Protein AF-A0A6A4XBZ0-F1 (afdb_monomer_lite)

Radius of gyration: 15.47 Å; chains: 1; bounding box: 41×32×40 Å

Foldseek 3Di:
DDPPCLVVQQQWFPAEDEAAPQQWKFWFQFDGPNDHFQLDPVARQAQHQHHTYIYFHNQPDPVAHHDDDPDDDPRTPDIGRAHWGKDWDDPDPFKIKIWTWGDRDDPDIDGPDIHIHGHPDGTGQVPFDQDPRHTD

Sequence (136 aa):
MSPGLEDLLMQYGVDLAVWGHEHSYERMWPLYNYRIYNGTDSDPYRNPGAPVHIVTGSAGCKENLNPFFPIKMPWTAFRSLEYGYSRFTFHNTTHMSIEQVETTQEGATAVIDEVTVVRESHGPYELLKKTERGYL

Organism: Amphibalanus amphitrite (NCBI:txid1232801)

Structure (mmCIF, N/CA/C/O backbone):
data_AF-A0A6A4XBZ0-F1
#
_entry.id   AF-A0A6A4XBZ0-F1
#
loop_
_atom_site.group_PDB
_atom_site.id
_atom_site.type_symbol
_atom_site.label_atom_id
_atom_site.label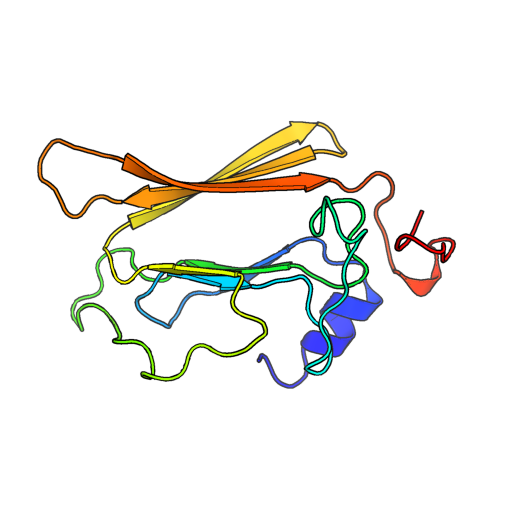_alt_id
_atom_site.label_comp_id
_atom_site.label_asym_id
_atom_site.label_entity_id
_atom_site.label_seq_id
_atom_site.pdbx_PDB_ins_code
_atom_site.Cartn_x
_atom_site.Cartn_y
_atom_site.Cartn_z
_atom_site.occupancy
_atom_site.B_iso_or_equiv
_atom_site.auth_seq_id
_atom_site.auth_comp_id
_atom_site.auth_asym_id
_atom_site.auth_atom_id
_atom_site.pdbx_PDB_model_num
ATOM 1 N N . MET A 1 1 ? 1.843 -14.925 -0.339 1.00 55.16 1 MET A N 1
ATOM 2 C CA . MET A 1 1 ? 1.390 -14.686 1.051 1.00 55.16 1 MET A CA 1
ATOM 3 C C . MET A 1 1 ? 2.454 -15.187 1.999 1.00 55.16 1 MET A C 1
ATOM 5 O O . MET A 1 1 ? 3.046 -16.210 1.689 1.00 55.16 1 MET A O 1
ATOM 9 N N . SER A 1 2 ? 2.722 -14.452 3.080 1.00 62.81 2 SER A N 1
ATOM 10 C CA . SER A 1 2 ? 3.761 -14.779 4.063 1.00 62.81 2 SER A CA 1
ATOM 11 C C . SER A 1 2 ? 3.239 -15.832 5.051 1.00 62.81 2 SER A C 1
ATOM 13 O O . SER A 1 2 ? 2.474 -15.472 5.955 1.00 62.81 2 SER A O 1
ATOM 15 N N . PRO A 1 3 ? 3.577 -17.126 4.883 1.00 64.19 3 PRO A N 1
ATOM 16 C CA . PRO A 1 3 ? 3.047 -18.176 5.741 1.00 64.19 3 PRO A CA 1
ATOM 17 C C . PRO A 1 3 ? 3.543 -17.939 7.170 1.00 64.19 3 PRO A C 1
ATOM 19 O O . PRO A 1 3 ? 4.744 -17.814 7.400 1.00 64.19 3 PRO A O 1
ATOM 22 N N . GLY A 1 4 ? 2.615 -17.845 8.121 1.00 81.94 4 GLY A N 1
ATOM 23 C CA . GLY A 1 4 ? 2.912 -17.652 9.543 1.00 81.94 4 GLY A CA 1
ATOM 24 C C . GLY A 1 4 ? 2.948 -16.201 10.038 1.00 81.94 4 GLY A C 1
ATOM 25 O O . GLY A 1 4 ? 2.878 -16.002 11.245 1.00 81.94 4 GLY A O 1
ATOM 26 N N . LEU A 1 5 ? 3.002 -15.188 9.159 1.00 91.25 5 LEU A N 1
ATOM 27 C CA . LEU A 1 5 ? 2.896 -13.779 9.585 1.00 91.25 5 LEU A CA 1
ATOM 28 C C . LEU A 1 5 ? 1.492 -13.203 9.426 1.00 91.25 5 LEU A C 1
ATOM 30 O O . LEU A 1 5 ? 1.135 -12.293 10.165 1.00 91.25 5 LEU A O 1
ATOM 34 N N . GLU A 1 6 ? 0.701 -13.710 8.482 1.00 92.19 6 GLU A N 1
ATOM 35 C CA . GLU A 1 6 ? -0.613 -13.148 8.147 1.00 92.19 6 GLU A CA 1
ATOM 36 C C . GLU A 1 6 ? -1.545 -13.037 9.369 1.00 92.19 6 GLU A C 1
ATOM 38 O O . GLU A 1 6 ? -2.141 -11.981 9.584 1.00 92.19 6 GLU A O 1
ATOM 43 N N . ASP A 1 7 ? -1.580 -14.062 10.228 1.00 91.81 7 ASP A N 1
ATOM 44 C CA . ASP A 1 7 ? -2.357 -14.044 11.474 1.00 91.81 7 ASP A CA 1
ATOM 45 C C . ASP A 1 7 ? -1.883 -12.964 12.452 1.00 91.81 7 ASP A C 1
ATOM 47 O O . ASP A 1 7 ? -2.706 -12.320 13.090 1.00 91.81 7 ASP A O 1
ATOM 51 N N . LEU A 1 8 ? -0.575 -12.706 12.542 1.00 93.25 8 LEU A N 1
ATOM 52 C CA . LEU A 1 8 ? -0.034 -11.654 13.407 1.00 93.25 8 LEU A CA 1
ATOM 53 C C . LEU A 1 8 ? -0.352 -10.259 12.858 1.00 93.25 8 LEU A C 1
ATOM 55 O O . LEU A 1 8 ? -0.744 -9.375 13.619 1.00 93.25 8 LEU A O 1
ATOM 59 N N . LEU A 1 9 ? -0.221 -10.060 11.541 1.00 93.44 9 LEU A N 1
ATOM 60 C CA . LEU A 1 9 ? -0.574 -8.792 10.893 1.00 93.44 9 LEU A CA 1
ATOM 61 C C . LEU A 1 9 ? -2.057 -8.464 11.125 1.00 93.44 9 LEU A C 1
ATOM 63 O O . LEU A 1 9 ? -2.405 -7.329 11.461 1.00 93.44 9 LEU A O 1
ATOM 67 N N . MET A 1 10 ? -2.911 -9.483 11.002 1.00 90.50 10 MET A N 1
ATOM 68 C CA . MET A 1 10 ? -4.338 -9.385 11.279 1.00 90.50 10 MET A CA 1
ATOM 69 C C . MET A 1 10 ? -4.638 -9.231 12.772 1.00 90.50 10 MET A C 1
ATOM 71 O O . MET A 1 10 ? -5.517 -8.465 13.126 1.00 90.50 10 MET A O 1
ATOM 75 N N . GLN A 1 11 ? -3.941 -9.908 13.681 1.00 90.12 11 GLN A N 1
ATOM 76 C CA . GLN A 1 11 ? -4.216 -9.796 15.117 1.00 90.12 11 GLN A CA 1
ATOM 77 C C . GLN A 1 11 ? -3.899 -8.390 15.637 1.00 90.12 11 GLN A C 1
ATOM 79 O O . GLN A 1 11 ? -4.703 -7.785 16.349 1.00 90.12 11 GLN A O 1
ATOM 84 N N . TYR A 1 12 ? -2.744 -7.846 15.253 1.00 91.88 12 TYR A N 1
ATOM 85 C CA . TYR A 1 12 ? -2.211 -6.607 15.821 1.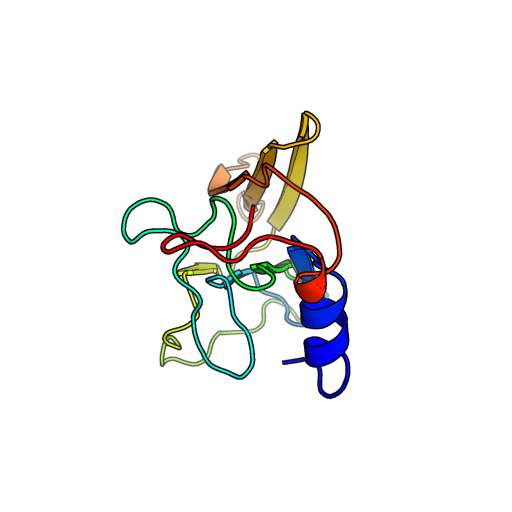00 91.88 12 TYR A CA 1
ATOM 86 C C . TYR A 1 12 ? -2.647 -5.329 15.105 1.00 91.88 12 TYR A C 1
ATOM 88 O O . TYR A 1 12 ? -2.202 -4.249 15.487 1.00 91.88 12 TYR A O 1
ATOM 96 N N . GLY A 1 13 ? -3.549 -5.413 14.125 1.00 91.19 13 GLY A N 1
ATOM 97 C CA . GLY A 1 13 ? -4.080 -4.198 13.510 1.00 91.19 13 GLY A CA 1
ATOM 98 C C . GLY A 1 13 ? -3.130 -3.541 12.527 1.00 91.19 13 GLY A C 1
ATOM 99 O O . GLY A 1 13 ? -3.122 -2.318 12.445 1.00 91.19 13 GLY A O 1
ATOM 100 N N . VAL A 1 14 ? -2.300 -4.314 11.820 1.00 94.19 14 VAL A N 1
ATOM 101 C CA . VAL A 1 14 ? -1.375 -3.734 10.841 1.00 94.19 14 VAL A CA 1
ATOM 102 C C . VAL A 1 14 ? -2.170 -3.098 9.704 1.00 94.19 14 VAL A C 1
ATOM 104 O O . VAL A 1 14 ? -2.941 -3.772 9.023 1.00 94.19 14 VAL A O 1
ATOM 107 N N . ASP A 1 15 ? -1.957 -1.800 9.495 1.00 93.00 15 ASP A N 1
ATOM 108 C CA . ASP A 1 15 ? -2.642 -1.029 8.456 1.00 93.00 15 ASP A CA 1
ATOM 109 C C . ASP A 1 15 ? -2.091 -1.351 7.055 1.00 93.00 15 ASP A C 1
ATOM 111 O O . ASP A 1 15 ? -2.846 -1.546 6.100 1.00 93.00 15 ASP A O 1
ATOM 115 N N . LEU A 1 16 ? -0.763 -1.453 6.938 1.00 95.19 16 LEU A N 1
ATOM 116 C CA . LEU A 1 16 ? -0.052 -1.678 5.683 1.00 95.19 16 LEU A CA 1
ATOM 117 C C . LEU A 1 16 ? 1.121 -2.646 5.877 1.00 95.19 16 LEU A C 1
ATOM 119 O O . LEU A 1 16 ? 1.961 -2.455 6.756 1.00 95.19 16 LEU A O 1
ATOM 123 N N . ALA A 1 17 ? 1.221 -3.634 4.993 1.00 96.44 17 ALA A N 1
ATOM 124 C CA . ALA A 1 17 ? 2.361 -4.526 4.865 1.00 96.44 17 ALA A CA 1
ATOM 125 C C . ALA A 1 17 ? 3.050 -4.317 3.508 1.00 96.44 17 ALA A C 1
ATOM 127 O O . ALA A 1 17 ? 2.444 -4.510 2.449 1.00 96.44 17 ALA A O 1
ATOM 128 N N . VAL A 1 18 ? 4.326 -3.932 3.554 1.00 97.06 18 VAL A N 1
ATOM 129 C CA . VAL A 1 18 ? 5.146 -3.643 2.373 1.00 97.06 18 VAL A CA 1
ATOM 130 C C . VAL A 1 18 ? 6.086 -4.810 2.095 1.00 97.06 18 VAL A C 1
ATOM 132 O O . VAL A 1 18 ? 6.771 -5.302 2.992 1.00 97.06 18 VAL A O 1
ATOM 135 N N . TRP A 1 19 ? 6.130 -5.234 0.839 1.00 96.38 19 TRP A N 1
ATOM 136 C CA . TRP A 1 19 ? 6.902 -6.371 0.358 1.00 96.38 19 TRP A CA 1
ATOM 137 C C . TRP A 1 19 ? 7.822 -5.946 -0.788 1.00 96.38 19 TRP A C 1
ATOM 139 O O . TRP A 1 19 ? 7.544 -4.993 -1.515 1.00 96.38 19 TRP A O 1
ATOM 149 N N . GLY A 1 20 ? 8.914 -6.683 -0.959 1.00 94.44 20 GLY A N 1
ATOM 150 C CA . GLY A 1 20 ? 9.805 -6.583 -2.113 1.00 94.44 20 GLY A CA 1
ATOM 151 C C . GLY A 1 20 ? 9.989 -7.958 -2.744 1.00 94.44 20 GLY A C 1
ATOM 152 O O . GLY A 1 20 ? 9.029 -8.720 -2.841 1.00 94.44 20 GLY A O 1
ATOM 153 N N . HIS A 1 21 ? 11.235 -8.293 -3.086 1.00 95.19 21 HIS A N 1
ATOM 154 C CA . HIS A 1 21 ? 11.656 -9.544 -3.731 1.00 95.19 21 HIS A CA 1
ATOM 155 C C . HIS A 1 21 ? 11.136 -9.737 -5.159 1.00 95.19 21 HIS A C 1
ATOM 157 O O . HIS A 1 21 ? 11.946 -9.902 -6.062 1.00 95.19 21 HIS A O 1
ATOM 163 N N . GLU A 1 22 ? 9.826 -9.668 -5.385 1.00 95.44 22 GLU A N 1
ATOM 164 C CA . GLU A 1 22 ? 9.287 -9.641 -6.742 1.00 95.44 22 GLU A CA 1
ATOM 165 C C . GLU A 1 22 ? 9.646 -8.313 -7.404 1.00 95.44 22 GLU A C 1
ATOM 167 O O . GLU A 1 22 ? 9.284 -7.249 -6.900 1.00 95.44 22 GLU A O 1
ATOM 172 N N . HIS A 1 23 ? 10.346 -8.358 -8.539 1.00 96.94 23 HIS A N 1
ATOM 173 C CA . HIS A 1 23 ? 10.786 -7.165 -9.266 1.00 96.94 23 HIS A CA 1
ATOM 174 C C . HIS A 1 23 ? 9.637 -6.540 -10.072 1.00 96.94 23 HIS A C 1
ATOM 176 O O . HIS A 1 23 ? 9.672 -6.461 -11.300 1.00 96.94 23 HIS A O 1
ATOM 182 N N . SER A 1 24 ? 8.579 -6.147 -9.370 1.00 96.75 24 SER A N 1
ATOM 183 C CA . SER A 1 24 ? 7.368 -5.530 -9.903 1.00 96.75 24 SER A CA 1
ATOM 184 C C . SER A 1 24 ? 6.708 -4.636 -8.845 1.00 96.75 24 SER A C 1
ATOM 186 O O . SER A 1 24 ? 7.143 -4.594 -7.685 1.00 96.75 24 SER A O 1
ATOM 188 N N . TYR A 1 25 ? 5.662 -3.916 -9.252 1.00 97.75 25 TYR A N 1
ATOM 189 C CA . TYR A 1 25 ? 4.764 -3.215 -8.341 1.00 97.75 25 TYR A CA 1
ATOM 190 C C . TYR A 1 25 ? 3.384 -3.872 -8.342 1.00 97.75 25 TYR A C 1
ATOM 192 O O . TYR A 1 25 ? 2.783 -4.060 -9.401 1.00 97.75 25 TYR A O 1
ATOM 200 N N . GLU A 1 26 ? 2.842 -4.168 -7.165 1.00 97.69 26 GLU A N 1
ATOM 201 C CA . GLU A 1 26 ? 1.474 -4.662 -7.023 1.00 97.69 26 GLU A CA 1
ATOM 202 C C . GLU A 1 26 ? 0.830 -4.116 -5.751 1.00 97.69 26 GLU A C 1
ATOM 204 O O . GLU A 1 26 ? 1.302 -4.367 -4.644 1.00 97.69 26 GLU A O 1
ATOM 209 N N . ARG A 1 27 ? -0.294 -3.415 -5.900 1.00 96.62 27 ARG A N 1
ATOM 210 C CA . ARG A 1 27 ? -1.173 -3.041 -4.795 1.00 96.62 27 ARG A CA 1
ATOM 211 C C . ARG A 1 27 ? -2.354 -3.995 -4.746 1.00 96.62 27 ARG A C 1
ATOM 213 O O . ARG A 1 27 ? -3.100 -4.145 -5.719 1.00 96.62 27 ARG A O 1
ATOM 220 N N . MET A 1 28 ? -2.558 -4.602 -3.587 1.00 94.94 28 MET A N 1
ATOM 221 C CA . MET A 1 28 ? -3.692 -5.480 -3.332 1.00 94.94 28 MET A CA 1
ATOM 222 C C . MET A 1 28 ? -4.843 -4.728 -2.654 1.00 94.94 28 MET A C 1
ATOM 224 O O . MET A 1 28 ? -4.675 -3.646 -2.077 1.00 94.94 28 MET A O 1
ATOM 228 N N . TRP A 1 29 ? -6.038 -5.305 -2.727 1.00 93.50 29 TRP A N 1
ATOM 229 C CA . TRP A 1 29 ? -7.129 -4.962 -1.813 1.00 93.50 29 TRP A CA 1
ATOM 230 C C . TRP A 1 29 ? -6.772 -5.389 -0.377 1.00 93.50 29 TRP A C 1
ATOM 232 O O . TRP A 1 29 ? -5.899 -6.247 -0.211 1.00 93.50 29 TRP A O 1
ATOM 242 N N . PRO A 1 30 ? -7.434 -4.847 0.665 1.00 92.88 30 PRO A N 1
ATOM 243 C CA . PRO A 1 30 ? -7.302 -5.395 2.011 1.00 92.88 30 PRO A CA 1
ATOM 244 C C . PRO A 1 30 ? -7.655 -6.883 2.010 1.00 92.88 30 PRO A C 1
ATOM 246 O O . PRO A 1 30 ? -8.721 -7.276 1.525 1.00 92.88 30 PRO A O 1
ATOM 249 N N . LEU A 1 31 ? -6.750 -7.719 2.505 1.00 91.62 31 LEU A N 1
ATOM 250 C CA . LEU A 1 31 ? -6.793 -9.160 2.276 1.00 91.62 31 LEU A CA 1
ATOM 251 C C . LEU A 1 31 ? -6.346 -9.897 3.531 1.00 91.62 31 LEU A C 1
ATOM 253 O O . LEU A 1 31 ? -5.332 -9.560 4.130 1.00 91.62 31 LEU A O 1
ATOM 257 N N . TYR A 1 32 ? -7.100 -10.923 3.905 1.00 91.50 32 TYR A N 1
ATOM 258 C CA . TYR A 1 32 ? -6.696 -11.874 4.932 1.00 91.50 32 TYR A CA 1
ATOM 259 C C . TYR A 1 32 ? -7.262 -13.248 4.580 1.00 91.50 32 TYR A C 1
ATOM 261 O O . TYR A 1 32 ? -8.443 -13.365 4.242 1.00 91.50 32 TYR A O 1
ATOM 269 N N . ASN A 1 33 ? -6.428 -14.285 4.633 1.00 91.25 33 ASN A N 1
ATOM 270 C CA . ASN A 1 33 ? -6.800 -15.674 4.370 1.00 91.25 33 ASN A CA 1
ATOM 271 C C . ASN A 1 33 ? -7.554 -15.838 3.033 1.00 91.25 33 ASN A C 1
ATOM 273 O O . ASN A 1 33 ? -8.658 -16.382 2.968 1.00 91.25 33 ASN A O 1
ATOM 277 N N . TYR A 1 34 ? -6.982 -15.272 1.965 1.00 89.44 34 TYR A N 1
ATOM 278 C CA . TYR A 1 34 ? -7.548 -15.246 0.605 1.00 89.44 34 TYR A CA 1
ATOM 279 C C . TYR A 1 34 ? -8.940 -14.606 0.472 1.00 89.44 34 TYR A C 1
ATOM 281 O O . TYR A 1 34 ? -9.573 -14.700 -0.583 1.00 89.44 34 TYR A O 1
ATOM 289 N N . ARG A 1 35 ? -9.416 -13.915 1.509 1.00 89.88 35 ARG A N 1
ATOM 290 C CA . ARG A 1 35 ? -10.682 -13.194 1.505 1.00 89.88 35 ARG A CA 1
ATOM 291 C C . ARG A 1 35 ? -10.420 -11.700 1.454 1.00 89.88 35 ARG A C 1
ATOM 293 O O . ARG A 1 35 ? -9.704 -11.161 2.289 1.00 89.88 35 ARG A O 1
ATOM 300 N N . ILE A 1 36 ? -11.020 -11.039 0.473 1.00 89.81 36 ILE A N 1
ATOM 301 C CA . ILE A 1 36 ? -10.955 -9.585 0.341 1.00 89.81 36 ILE A CA 1
ATOM 302 C C . ILE A 1 36 ? -11.905 -8.959 1.370 1.00 89.81 36 ILE A C 1
ATOM 304 O O . ILE A 1 36 ? -13.058 -9.384 1.499 1.00 89.81 36 ILE A O 1
ATOM 308 N N . TYR A 1 37 ? -11.414 -7.966 2.105 1.00 86.81 37 TYR A N 1
ATOM 309 C CA . TYR A 1 37 ? -12.171 -7.207 3.095 1.00 86.81 37 TYR A CA 1
ATOM 310 C C . TYR A 1 37 ? -12.471 -5.820 2.529 1.00 86.81 37 TYR A C 1
ATOM 312 O O . TYR A 1 37 ? -11.673 -4.895 2.654 1.00 86.81 37 TYR A O 1
ATOM 320 N N . ASN A 1 38 ? -13.640 -5.678 1.904 1.00 70.50 38 ASN A N 1
ATOM 321 C CA . ASN A 1 38 ? -14.116 -4.391 1.406 1.00 70.50 38 ASN A CA 1
ATOM 322 C C . ASN A 1 38 ? -14.469 -3.490 2.600 1.00 70.50 38 ASN A C 1
ATOM 324 O O . ASN A 1 38 ? -15.514 -3.672 3.228 1.00 70.50 38 ASN A O 1
ATOM 328 N N . GLY A 1 39 ? -13.628 -2.510 2.928 1.00 53.44 39 GLY A N 1
ATOM 329 C CA . GLY A 1 39 ? -14.075 -1.375 3.734 1.00 53.44 39 GLY A CA 1
ATOM 330 C C . GLY A 1 39 ? -14.997 -0.523 2.871 1.00 53.44 39 GLY A C 1
ATOM 331 O O . GLY A 1 39 ? -14.506 0.284 2.122 1.00 53.44 39 GLY A O 1
ATOM 332 N N . THR A 1 40 ? -16.318 -0.711 2.900 1.00 51.84 40 THR A N 1
ATOM 333 C CA . THR A 1 40 ? -17.306 0.014 2.057 1.00 51.84 40 THR A CA 1
ATOM 334 C C . THR A 1 40 ? -17.108 -0.093 0.532 1.00 51.84 40 THR A C 1
ATOM 336 O O . THR A 1 40 ? -16.068 0.253 -0.012 1.00 51.84 40 THR A O 1
ATOM 339 N N . ASP A 1 41 ? -18.142 -0.495 -0.213 1.00 61.44 41 ASP A N 1
ATOM 340 C CA . ASP A 1 41 ? -18.039 -0.737 -1.669 1.00 61.44 41 ASP A CA 1
ATOM 341 C C . ASP A 1 41 ? -17.638 0.496 -2.520 1.00 61.44 41 ASP A C 1
ATOM 343 O O . ASP A 1 41 ? -17.375 0.354 -3.712 1.00 61.44 41 ASP A O 1
ATOM 347 N N . SER A 1 42 ? -17.543 1.694 -1.928 1.00 73.38 42 SER A N 1
ATOM 348 C CA . SER A 1 42 ? -17.043 2.915 -2.576 1.00 73.38 42 SER A CA 1
ATOM 349 C C . SER A 1 42 ? -15.637 3.368 -2.145 1.00 73.38 42 SER A C 1
ATOM 351 O O . SER A 1 42 ? -15.071 4.208 -2.837 1.00 73.38 42 SER A O 1
ATOM 353 N N . ASP A 1 43 ? -15.083 2.879 -1.025 1.00 85.50 43 ASP A N 1
ATOM 354 C CA . ASP A 1 43 ? -13.792 3.347 -0.475 1.00 85.50 43 ASP A CA 1
ATOM 355 C C . ASP A 1 43 ? -13.035 2.244 0.305 1.00 85.50 43 ASP A C 1
ATOM 357 O O . ASP A 1 43 ? -12.890 2.325 1.528 1.00 85.50 43 ASP A O 1
ATOM 361 N N . PRO A 1 44 ? -12.535 1.200 -0.390 1.00 88.19 44 PRO A N 1
ATOM 362 C CA . PRO A 1 44 ? -12.001 -0.027 0.216 1.00 88.19 44 PRO A CA 1
ATOM 363 C C . PRO A 1 44 ? -10.806 0.180 1.154 1.00 88.19 44 PRO A C 1
ATOM 365 O O . PRO A 1 44 ? -10.463 -0.735 1.902 1.00 88.19 44 PRO A O 1
ATOM 368 N N . TYR A 1 45 ? -10.168 1.350 1.121 1.00 91.94 45 TYR A N 1
ATOM 369 C CA . TYR A 1 45 ? -8.989 1.684 1.921 1.00 91.94 45 TYR A CA 1
ATOM 370 C C . TYR A 1 45 ? -9.311 2.547 3.149 1.00 91.94 45 TYR A C 1
ATOM 372 O O . TYR A 1 45 ? -8.399 2.889 3.907 1.00 91.94 45 TYR A O 1
ATOM 380 N N . ARG A 1 46 ? -10.592 2.854 3.394 1.00 91.25 46 ARG A N 1
ATOM 381 C CA . ARG A 1 46 ? -11.064 3.509 4.617 1.00 91.25 46 ARG A CA 1
ATOM 382 C C . ARG A 1 46 ? -11.492 2.485 5.661 1.00 91.25 46 ARG A C 1
ATOM 384 O O . ARG A 1 46 ? -12.396 1.686 5.438 1.00 91.25 46 ARG A O 1
ATOM 391 N N . ASN A 1 47 ? -10.859 2.552 6.830 1.00 88.75 47 ASN A N 1
ATOM 392 C CA . ASN A 1 47 ? -10.973 1.609 7.943 1.00 88.75 47 ASN A CA 1
ATOM 393 C C . ASN A 1 47 ? -10.995 0.146 7.470 1.00 88.75 47 ASN A C 1
ATOM 395 O O . ASN A 1 47 ? -11.937 -0.589 7.791 1.00 88.75 47 ASN A O 1
ATOM 399 N N . PRO A 1 48 ? -9.983 -0.277 6.689 1.00 87.69 48 PRO A N 1
ATOM 400 C CA . PRO A 1 48 ? -9.989 -1.586 6.062 1.00 87.69 48 PRO A CA 1
ATOM 401 C C . PRO A 1 48 ? -10.111 -2.690 7.117 1.00 87.69 48 PRO A C 1
ATOM 403 O O . PRO A 1 48 ? -9.559 -2.608 8.217 1.00 87.69 48 PRO A O 1
ATOM 406 N N . GLY A 1 49 ? -10.873 -3.732 6.782 1.00 86.00 49 GLY A N 1
ATOM 407 C CA . GLY A 1 49 ? -11.129 -4.855 7.686 1.00 86.00 49 GLY A CA 1
ATOM 408 C C . GLY A 1 49 ? -9.982 -5.862 7.788 1.00 86.00 49 GLY A C 1
ATOM 409 O O . GLY A 1 49 ? -10.120 -6.827 8.529 1.00 86.00 49 GLY A O 1
ATOM 410 N N . ALA A 1 50 ? -8.908 -5.661 7.028 1.00 91.00 50 ALA A N 1
ATOM 411 C CA . ALA A 1 50 ? -7.701 -6.477 6.990 1.00 91.00 50 ALA A CA 1
ATOM 412 C C . ALA A 1 50 ? -6.502 -5.597 6.574 1.00 91.00 50 ALA A C 1
ATOM 414 O O . ALA A 1 50 ? -6.720 -4.494 6.062 1.00 91.00 50 ALA A O 1
ATOM 415 N N . PRO A 1 51 ? -5.251 -6.052 6.761 1.00 93.06 51 PRO A N 1
ATOM 416 C CA . PRO A 1 51 ? -4.078 -5.324 6.287 1.00 93.06 51 PRO A CA 1
ATOM 417 C C . PRO A 1 51 ? -4.108 -5.076 4.773 1.00 93.06 51 PRO A C 1
ATOM 419 O O . PRO A 1 51 ? -4.544 -5.922 3.985 1.00 93.06 51 PRO A O 1
ATOM 422 N N . VAL A 1 52 ? -3.614 -3.912 4.352 1.00 94.06 52 VAL A N 1
ATOM 423 C CA . VAL A 1 52 ? -3.342 -3.622 2.938 1.00 94.06 52 VAL A CA 1
ATOM 424 C C . VAL A 1 52 ? -1.963 -4.173 2.585 1.00 94.06 52 VAL A C 1
ATOM 426 O O . VAL A 1 52 ? -1.013 -3.990 3.341 1.00 94.06 52 VAL A O 1
ATOM 429 N N . HIS A 1 53 ? -1.823 -4.826 1.430 1.00 95.75 53 HIS A N 1
ATOM 430 C CA . HIS A 1 53 ? -0.543 -5.375 0.975 1.00 95.75 53 HIS A CA 1
ATOM 431 C C . HIS A 1 53 ? -0.052 -4.647 -0.276 1.00 95.75 53 HIS A C 1
ATOM 433 O O . HIS A 1 53 ? -0.804 -4.489 -1.241 1.00 95.75 53 HIS A O 1
ATOM 439 N N . ILE A 1 54 ? 1.218 -4.234 -0.269 1.00 97.50 54 ILE A N 1
ATOM 440 C CA . ILE A 1 54 ? 1.879 -3.617 -1.425 1.00 97.50 54 ILE A CA 1
ATOM 441 C C . ILE A 1 54 ? 3.217 -4.297 -1.678 1.00 97.50 54 ILE A C 1
ATOM 443 O O . ILE A 1 54 ? 4.044 -4.403 -0.778 1.00 97.50 54 ILE A O 1
ATOM 447 N N . VAL A 1 55 ? 3.439 -4.727 -2.913 1.00 97.75 55 VAL A N 1
ATOM 448 C CA . VAL A 1 55 ? 4.741 -5.124 -3.442 1.00 97.75 55 VAL A CA 1
ATOM 449 C C . VAL A 1 55 ? 5.350 -3.906 -4.135 1.00 97.75 55 VAL A C 1
ATOM 451 O O . VAL A 1 55 ? 4.734 -3.341 -5.032 1.00 97.75 55 VAL A O 1
ATOM 454 N N . THR A 1 56 ? 6.551 -3.503 -3.728 1.00 97.31 56 THR A N 1
ATOM 455 C CA . THR A 1 56 ? 7.335 -2.404 -4.322 1.00 97.31 56 THR A CA 1
ATOM 456 C C . THR A 1 56 ? 8.779 -2.859 -4.557 1.00 97.31 56 THR A C 1
ATOM 458 O O . THR A 1 56 ? 9.729 -2.309 -3.999 1.00 97.31 56 THR A O 1
ATOM 461 N N . GLY A 1 57 ? 8.965 -3.913 -5.354 1.00 96.75 57 GLY A N 1
ATOM 462 C CA . GLY A 1 57 ? 10.282 -4.523 -5.575 1.00 96.75 57 GLY A CA 1
ATOM 463 C C . GLY A 1 57 ? 10.978 -4.129 -6.881 1.00 96.75 57 GLY A C 1
ATOM 464 O O . GLY A 1 57 ? 12.071 -4.622 -7.151 1.00 96.75 57 GLY A O 1
ATOM 465 N N . SER A 1 58 ? 10.402 -3.240 -7.694 1.00 95.38 58 SER A N 1
ATOM 466 C CA . SER A 1 58 ? 10.941 -2.850 -9.008 1.00 95.38 58 SER A CA 1
ATOM 467 C C . SER A 1 58 ? 11.937 -1.677 -8.977 1.00 95.38 58 SER A C 1
ATOM 469 O O . SER A 1 58 ? 11.926 -0.820 -9.853 1.00 95.38 58 SER A O 1
ATOM 471 N N . ALA A 1 59 ? 12.857 -1.638 -8.010 1.00 94.12 59 ALA A N 1
ATOM 472 C CA . ALA A 1 59 ? 13.801 -0.519 -7.864 1.00 94.12 59 ALA A CA 1
ATOM 473 C C . ALA A 1 59 ? 15.030 -0.556 -8.810 1.00 94.12 59 ALA A C 1
ATOM 475 O O . ALA A 1 59 ? 15.840 0.365 -8.773 1.00 94.12 59 ALA A O 1
ATOM 476 N N . GLY A 1 60 ? 15.198 -1.601 -9.639 1.00 92.25 60 GLY A N 1
ATOM 477 C CA . GLY A 1 60 ? 16.306 -1.691 -10.612 1.00 92.25 60 GLY A CA 1
ATOM 478 C C . GLY A 1 60 ? 17.267 -2.870 -10.432 1.00 92.25 60 GLY A C 1
ATOM 479 O O . GLY A 1 60 ? 18.469 -2.719 -10.644 1.00 92.25 60 GLY A O 1
ATOM 480 N N . CYS A 1 61 ? 16.782 -4.038 -9.998 1.00 91.94 61 CYS A N 1
ATOM 481 C CA . CYS A 1 61 ? 17.644 -5.201 -9.785 1.00 91.94 61 CYS A CA 1
ATOM 482 C C . CYS A 1 61 ? 18.279 -5.730 -11.090 1.00 91.94 61 CYS A C 1
ATOM 484 O O . CYS A 1 61 ? 17.691 -5.633 -12.166 1.00 91.94 61 CYS A O 1
ATOM 486 N N . LYS A 1 62 ? 19.462 -6.354 -10.992 1.00 92.38 62 LYS A N 1
ATOM 487 C CA . LYS A 1 62 ? 20.218 -6.876 -12.151 1.00 92.38 62 LYS A CA 1
ATOM 488 C C . LYS A 1 62 ? 19.521 -8.032 -12.876 1.00 92.38 62 LYS A C 1
ATOM 490 O O . LYS A 1 62 ? 19.814 -8.272 -14.043 1.00 92.38 62 LYS A O 1
ATOM 495 N N . GLU A 1 63 ? 18.639 -8.770 -12.195 1.00 91.56 63 GLU A N 1
ATOM 496 C CA . GLU A 1 63 ? 17.846 -9.839 -12.815 1.00 91.56 63 GLU A CA 1
ATOM 497 C C . GLU A 1 63 ? 16.684 -9.302 -13.675 1.00 91.56 63 GLU A C 1
ATOM 499 O O . GLU A 1 63 ? 15.968 -10.093 -14.283 1.00 91.56 63 GLU A O 1
ATOM 504 N N . ASN A 1 64 ? 16.551 -7.977 -13.803 1.00 93.81 64 ASN A N 1
ATOM 505 C CA . ASN A 1 64 ? 15.461 -7.274 -14.480 1.00 93.81 64 ASN A CA 1
ATOM 506 C C . ASN A 1 64 ? 14.095 -7.465 -13.797 1.00 93.81 64 ASN A C 1
ATOM 508 O O . ASN A 1 64 ? 14.006 -7.993 -12.691 1.00 93.81 64 ASN A O 1
ATOM 512 N N . LEU A 1 65 ? 13.033 -6.966 -14.433 1.00 94.12 65 LEU A N 1
ATOM 513 C CA . LEU A 1 65 ? 11.654 -7.045 -13.947 1.00 94.12 65 LEU A CA 1
ATOM 514 C C . LEU A 1 65 ? 11.107 -8.484 -13.987 1.00 94.12 65 LEU A C 1
ATOM 516 O O . LEU A 1 65 ? 11.414 -9.241 -14.909 1.00 94.12 65 LEU A O 1
ATOM 520 N N . ASN A 1 66 ? 10.238 -8.830 -13.032 1.00 91.50 66 ASN A N 1
ATOM 521 C CA . ASN A 1 66 ? 9.571 -10.134 -12.935 1.00 91.50 66 ASN A CA 1
ATOM 522 C C . ASN A 1 66 ? 8.197 -10.079 -13.626 1.00 91.50 66 ASN A C 1
ATOM 524 O O . ASN A 1 66 ? 7.285 -9.450 -13.084 1.00 91.50 66 ASN A O 1
ATOM 528 N N . PRO A 1 67 ? 7.995 -10.726 -14.792 1.00 92.81 67 PRO A N 1
ATOM 529 C CA . PRO A 1 67 ? 6.716 -10.676 -15.488 1.00 92.81 67 PRO A CA 1
ATOM 530 C C . PRO A 1 67 ? 5.587 -11.288 -14.661 1.00 92.81 67 PRO A C 1
ATOM 532 O O . PRO A 1 67 ? 5.733 -12.357 -14.069 1.00 92.81 67 PRO A O 1
ATOM 535 N N . PHE A 1 68 ? 4.423 -10.643 -14.681 1.00 93.62 68 PHE A N 1
ATOM 536 C CA . PHE A 1 68 ? 3.246 -11.187 -14.020 1.00 9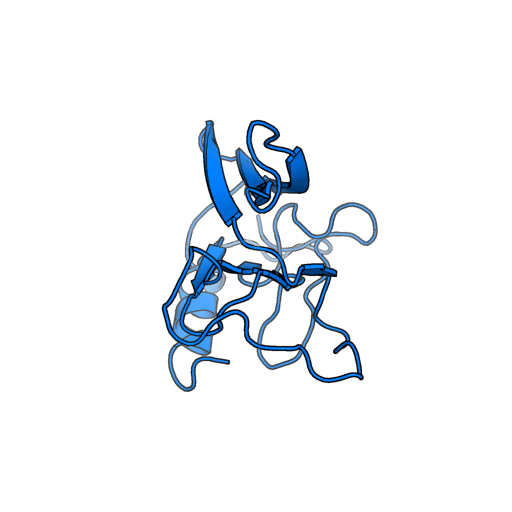3.62 68 PHE A CA 1
ATOM 537 C C . PHE A 1 68 ? 2.730 -12.450 -14.703 1.00 93.62 68 PHE A C 1
ATOM 539 O O . PHE A 1 68 ? 2.793 -12.609 -15.924 1.00 93.62 68 PHE A O 1
ATOM 546 N N . PHE A 1 69 ? 2.077 -13.296 -13.910 1.00 91.44 69 PHE A N 1
ATOM 547 C CA . PHE A 1 69 ? 1.235 -14.346 -14.456 1.00 91.44 69 PHE A CA 1
ATOM 548 C C . PHE A 1 69 ? 0.088 -13.737 -15.302 1.00 91.44 69 PHE A C 1
ATOM 550 O O . PHE A 1 69 ? -0.488 -12.711 -14.899 1.00 91.44 69 PHE A O 1
ATOM 557 N N . PRO A 1 70 ? -0.281 -14.345 -16.453 1.00 90.44 70 PRO A N 1
ATOM 558 C CA . PRO A 1 70 ? -1.276 -13.773 -17.366 1.00 90.44 70 PRO A CA 1
ATOM 559 C C . PRO A 1 70 ? -2.633 -13.518 -16.706 1.00 90.44 70 PRO A C 1
ATOM 561 O O . PRO A 1 70 ? -3.281 -12.505 -16.971 1.00 90.44 70 PRO A O 1
ATOM 564 N N . ILE A 1 71 ? -3.046 -14.408 -15.801 1.00 93.12 71 ILE A N 1
ATOM 565 C CA . ILE A 1 71 ? -4.295 -14.265 -15.053 1.00 93.12 71 ILE A CA 1
ATOM 566 C C . ILE A 1 71 ? -4.082 -13.260 -13.918 1.00 93.12 71 ILE A C 1
ATOM 568 O O . ILE A 1 71 ? -3.223 -13.445 -13.056 1.00 93.12 71 ILE A O 1
ATOM 572 N N . LYS A 1 72 ? -4.878 -12.186 -13.918 1.00 90.69 72 LYS A N 1
ATOM 573 C CA . LYS A 1 72 ? -4.960 -11.243 -12.798 1.00 90.69 72 LYS A CA 1
ATOM 574 C C . LYS A 1 72 ? -5.762 -11.896 -11.673 1.00 90.69 72 LYS A C 1
ATOM 576 O O . LYS A 1 72 ? -6.908 -12.289 -11.883 1.00 90.69 72 LYS A O 1
ATOM 581 N N . MET A 1 73 ? -5.161 -12.010 -10.494 1.00 91.19 73 MET A N 1
ATOM 582 C CA . MET A 1 73 ? -5.841 -12.565 -9.327 1.00 91.19 73 MET A CA 1
ATOM 583 C C . MET A 1 73 ? -6.879 -11.568 -8.781 1.00 91.19 73 MET A C 1
ATOM 585 O O . MET A 1 73 ? -6.693 -10.357 -8.917 1.00 91.19 73 MET A O 1
ATOM 589 N N . PRO A 1 74 ? -7.974 -12.035 -8.151 1.00 92.00 74 PRO A N 1
ATOM 590 C CA . PRO A 1 74 ? -9.068 -11.156 -7.725 1.00 92.00 74 PR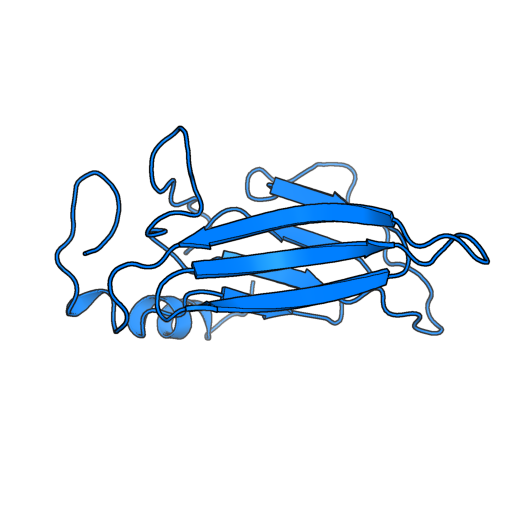O A CA 1
ATOM 591 C C . PRO A 1 74 ? -8.662 -10.148 -6.639 1.00 92.00 74 PRO A C 1
ATOM 593 O O . PRO A 1 74 ? -9.276 -9.092 -6.524 1.00 92.00 74 PRO A O 1
ATOM 596 N N . TRP A 1 75 ? -7.618 -10.442 -5.859 1.00 91.94 75 TRP A N 1
ATOM 597 C CA . TRP A 1 75 ? -7.088 -9.546 -4.826 1.00 91.94 75 TRP A CA 1
ATOM 598 C C . TRP A 1 75 ? -6.174 -8.438 -5.362 1.00 91.94 75 TRP A C 1
ATOM 600 O O . TRP A 1 75 ? -5.815 -7.537 -4.607 1.00 91.94 75 TRP A O 1
ATOM 610 N N . THR A 1 76 ? -5.801 -8.468 -6.642 1.00 93.94 76 THR A N 1
ATOM 611 C CA . THR A 1 76 ? -4.986 -7.418 -7.259 1.00 93.94 76 THR A CA 1
ATOM 612 C C . THR A 1 76 ? -5.850 -6.191 -7.558 1.00 93.94 76 THR A C 1
ATOM 614 O O . THR A 1 76 ? -6.704 -6.230 -8.450 1.00 93.94 76 THR A O 1
ATOM 617 N N . ALA A 1 77 ? -5.583 -5.067 -6.893 1.00 93.88 77 ALA A N 1
ATOM 618 C CA . ALA A 1 77 ? -6.205 -3.791 -7.236 1.00 93.88 77 ALA A CA 1
ATOM 619 C C . ALA A 1 77 ? -5.502 -3.189 -8.461 1.00 93.88 77 ALA A C 1
ATOM 621 O O . ALA A 1 77 ? -6.101 -3.059 -9.536 1.00 93.88 77 ALA A O 1
ATOM 622 N N . PHE A 1 78 ? -4.194 -2.963 -8.338 1.00 95.69 78 PHE A N 1
ATOM 623 C CA . PHE A 1 78 ? -3.332 -2.399 -9.373 1.00 95.69 78 PHE A CA 1
ATOM 624 C C . PHE A 1 78 ? -2.015 -3.175 -9.453 1.00 95.69 78 PHE A C 1
ATOM 626 O O . PHE A 1 78 ? -1.522 -3.668 -8.442 1.00 95.69 78 PHE A O 1
ATOM 633 N N . ARG A 1 79 ? -1.441 -3.296 -10.652 1.00 96.31 79 ARG A N 1
ATOM 634 C CA . ARG A 1 79 ? -0.109 -3.875 -10.849 1.00 96.31 79 ARG A CA 1
ATOM 635 C C . ARG A 1 79 ? 0.602 -3.195 -12.014 1.00 96.31 79 ARG A C 1
ATOM 637 O O . ARG A 1 79 ? -0.047 -2.893 -13.014 1.00 96.31 79 ARG A O 1
ATOM 644 N N . SER A 1 80 ? 1.907 -2.989 -11.889 1.00 95.81 80 SER A N 1
ATOM 645 C CA . SER A 1 80 ? 2.758 -2.411 -12.930 1.00 95.81 80 SER A CA 1
ATOM 646 C C . SER A 1 80 ? 4.072 -3.176 -13.046 1.00 95.81 80 SER A C 1
ATOM 648 O O . SER A 1 80 ? 4.638 -3.636 -12.051 1.00 95.81 80 SER A O 1
ATOM 650 N N . LEU A 1 81 ? 4.529 -3.327 -14.287 1.00 95.25 81 LEU A N 1
ATOM 651 C CA . LEU A 1 81 ? 5.793 -3.958 -14.639 1.00 95.25 81 LEU A CA 1
ATOM 652 C C . LEU A 1 81 ? 6.740 -2.894 -15.193 1.00 95.25 81 LEU A C 1
ATOM 654 O O . LEU A 1 81 ? 7.163 -2.966 -16.338 1.00 95.25 81 LEU A O 1
ATOM 658 N N . GLU A 1 82 ? 7.024 -1.896 -14.366 1.00 94.25 82 GLU A N 1
ATOM 659 C CA . GLU A 1 82 ? 7.925 -0.792 -14.681 1.00 94.25 82 GLU A CA 1
ATOM 660 C C . GLU A 1 82 ? 8.882 -0.556 -13.513 1.00 94.25 82 GLU A C 1
ATOM 662 O O . GLU A 1 82 ? 8.557 -0.854 -12.351 1.00 94.25 82 GLU A O 1
ATOM 667 N N . TYR A 1 83 ? 10.062 -0.012 -13.810 1.00 95.44 83 TYR A N 1
ATOM 668 C CA . TYR A 1 83 ? 10.979 0.404 -12.757 1.00 95.44 83 TYR A CA 1
ATOM 669 C C . TYR A 1 83 ? 10.430 1.626 -12.032 1.00 95.44 83 TYR A C 1
ATOM 671 O O . TYR A 1 83 ? 9.856 2.532 -12.641 1.00 95.44 83 TYR A O 1
ATOM 679 N N . GLY A 1 84 ? 10.607 1.651 -10.718 1.00 95.00 84 GLY A N 1
ATOM 680 C CA . GLY A 1 84 ? 10.065 2.724 -9.912 1.00 95.00 84 GLY A CA 1
ATOM 681 C C . GLY A 1 84 ? 10.248 2.536 -8.419 1.00 95.00 84 GLY A C 1
ATOM 682 O O . GLY A 1 84 ? 10.923 1.619 -7.947 1.00 95.00 84 GLY A O 1
ATOM 683 N N . TYR A 1 85 ? 9.614 3.424 -7.667 1.00 95.75 85 TYR A N 1
ATOM 684 C CA . TYR A 1 85 ? 9.626 3.418 -6.210 1.00 95.75 85 TYR A CA 1
ATOM 685 C C . TYR A 1 85 ? 8.303 3.939 -5.652 1.00 95.75 85 TYR A C 1
ATOM 687 O O . TYR A 1 85 ? 7.639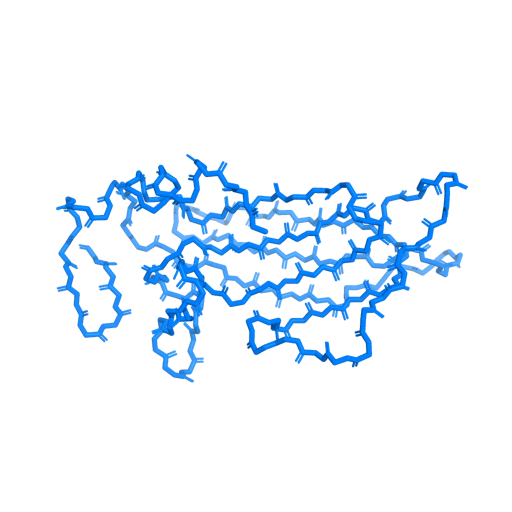 4.775 -6.267 1.00 95.75 85 TYR A O 1
ATOM 695 N N . SER A 1 86 ? 7.935 3.468 -4.462 1.00 97.62 86 SER A N 1
ATOM 696 C CA . SER A 1 86 ? 6.778 3.987 -3.735 1.00 97.62 86 SER A CA 1
ATOM 697 C C . SER A 1 86 ? 7.157 5.163 -2.825 1.00 97.62 86 SER A C 1
ATOM 699 O O . SER A 1 86 ? 8.200 5.142 -2.166 1.00 97.62 86 SER A O 1
ATOM 701 N N . ARG A 1 87 ? 6.290 6.175 -2.740 1.00 97.81 87 ARG A N 1
ATOM 702 C CA . ARG A 1 87 ? 6.354 7.279 -1.771 1.00 97.81 87 ARG A CA 1
ATOM 703 C C . ARG A 1 87 ? 5.229 7.118 -0.756 1.00 97.81 87 ARG A C 1
ATOM 705 O O . ARG A 1 87 ? 4.077 6.952 -1.141 1.00 97.81 87 ARG A O 1
ATOM 712 N N . PHE A 1 88 ? 5.565 7.203 0.527 1.00 97.75 88 PHE A N 1
ATOM 713 C CA . PHE A 1 88 ? 4.606 7.138 1.630 1.00 97.75 88 PHE A CA 1
ATOM 714 C C . PHE A 1 88 ? 4.559 8.493 2.328 1.00 97.75 88 PHE A C 1
ATOM 716 O O . PHE A 1 88 ? 5.586 8.973 2.810 1.00 97.75 88 PHE A O 1
ATOM 723 N N . THR A 1 89 ? 3.377 9.102 2.390 1.00 98.56 89 THR A N 1
ATOM 724 C CA . THR A 1 89 ? 3.167 10.395 3.051 1.00 98.56 89 THR A CA 1
ATOM 725 C C . THR A 1 89 ? 2.134 10.244 4.156 1.00 98.56 89 THR A C 1
ATOM 727 O O . THR A 1 89 ? 0.969 9.964 3.890 1.00 98.56 89 THR A O 1
ATOM 730 N N . PHE A 1 90 ? 2.561 10.445 5.401 1.00 97.88 90 PHE A N 1
ATOM 731 C CA . PHE A 1 90 ? 1.686 10.467 6.571 1.00 97.88 90 PHE A CA 1
ATOM 732 C C . PHE A 1 90 ? 1.194 11.898 6.786 1.00 97.88 90 PHE A C 1
ATOM 734 O O . PHE A 1 90 ? 1.958 12.761 7.218 1.00 97.88 90 PHE A O 1
ATOM 741 N N . HIS A 1 91 ? -0.069 12.162 6.459 1.00 98.19 91 HIS A N 1
ATOM 742 C CA . HIS A 1 91 ? -0.647 13.510 6.547 1.00 98.19 91 HIS A CA 1
ATOM 743 C C . HIS A 1 91 ? -1.026 13.882 7.977 1.00 98.19 91 HIS A C 1
ATOM 745 O O . HIS A 1 91 ? -0.960 15.042 8.374 1.00 98.19 91 HIS A O 1
ATOM 751 N N . ASN A 1 92 ? -1.465 12.891 8.745 1.00 97.56 92 ASN A N 1
ATOM 752 C CA . ASN A 1 92 ? -1.839 13.001 10.149 1.00 97.56 92 ASN A CA 1
ATOM 753 C C . ASN A 1 92 ? -1.900 11.588 10.750 1.00 97.56 92 ASN A C 1
ATOM 755 O O . ASN A 1 92 ? -1.471 10.623 10.118 1.00 97.56 92 ASN A O 1
ATOM 759 N N . THR A 1 93 ? -2.434 11.454 11.965 1.00 96.50 93 THR A N 1
ATOM 760 C CA . THR A 1 93 ? -2.562 10.145 12.613 1.00 96.50 93 THR A CA 1
ATOM 761 C C . THR A 1 93 ? -3.478 9.195 11.850 1.00 96.50 93 THR A C 1
ATOM 763 O O . THR A 1 93 ? -3.271 8.004 11.957 1.00 96.50 93 THR A O 1
ATOM 766 N N . THR A 1 94 ? -4.443 9.679 11.063 1.00 96.00 94 THR A N 1
ATOM 767 C CA . THR A 1 94 ? -5.470 8.839 10.430 1.00 96.00 94 THR A CA 1
ATOM 768 C C . THR A 1 94 ? -5.336 8.671 8.917 1.00 96.00 94 THR A C 1
ATOM 770 O O . THR A 1 94 ? -6.012 7.814 8.362 1.00 96.00 94 THR A O 1
ATOM 773 N N . HIS A 1 95 ? -4.509 9.459 8.224 1.00 97.19 95 HIS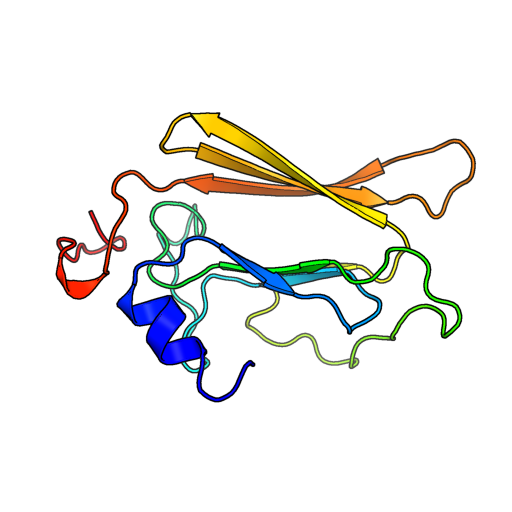 A N 1
ATOM 774 C CA . HIS A 1 95 ? -4.410 9.451 6.758 1.00 97.19 95 HIS A CA 1
ATOM 775 C C . HIS A 1 95 ? -2.970 9.249 6.291 1.00 97.19 95 HIS A C 1
ATOM 777 O O . HIS A 1 95 ? -2.081 10.047 6.606 1.00 97.19 95 HIS A O 1
ATOM 783 N N . MET A 1 96 ? -2.769 8.231 5.458 1.00 97.94 96 MET A N 1
ATOM 784 C CA . MET A 1 96 ? -1.507 7.957 4.780 1.00 97.94 96 MET A CA 1
ATOM 785 C C . MET A 1 96 ? -1.754 7.798 3.280 1.00 97.94 96 MET A C 1
ATOM 787 O O . MET A 1 96 ? -2.523 6.928 2.874 1.00 97.94 96 MET A O 1
ATOM 791 N N . SER A 1 97 ? -1.077 8.594 2.456 1.00 98.25 97 SER A N 1
ATOM 792 C CA . SER A 1 97 ? -1.072 8.412 1.001 1.00 98.25 97 SER A CA 1
ATOM 793 C C . SER A 1 97 ? 0.127 7.590 0.549 1.00 98.25 97 SER A C 1
ATOM 795 O O . SER A 1 97 ? 1.220 7.685 1.116 1.00 98.25 97 SER A O 1
ATOM 797 N N . ILE A 1 98 ? -0.102 6.791 -0.483 1.00 98.19 98 ILE A N 1
ATOM 798 C CA . ILE A 1 98 ? 0.872 5.916 -1.116 1.00 98.19 98 ILE A CA 1
ATOM 799 C C . ILE A 1 98 ? 0.830 6.205 -2.607 1.00 98.19 98 ILE A C 1
ATOM 801 O O . ILE A 1 98 ? -0.224 6.082 -3.228 1.00 98.19 98 ILE A O 1
ATOM 805 N N . GLU A 1 99 ? 1.974 6.556 -3.174 1.00 98.06 99 GLU A N 1
ATOM 806 C CA . GLU A 1 99 ? 2.126 6.801 -4.605 1.00 98.06 99 GLU A CA 1
ATOM 807 C C . GLU A 1 99 ? 3.186 5.864 -5.169 1.00 98.06 99 GLU A C 1
ATOM 809 O O . GLU A 1 99 ? 4.261 5.747 -4.582 1.00 98.06 99 GLU A O 1
ATOM 814 N N . GLN A 1 100 ? 2.934 5.250 -6.322 1.00 97.94 100 GLN A N 1
ATOM 815 C CA . GLN A 1 100 ? 3.968 4.569 -7.096 1.00 97.94 100 GLN A CA 1
ATOM 816 C C . GLN A 1 100 ? 4.469 5.490 -8.202 1.00 97.94 100 GLN A C 1
ATOM 818 O O . GLN A 1 100 ? 3.699 5.924 -9.060 1.00 97.94 100 GLN A O 1
ATOM 823 N N . VAL A 1 101 ? 5.774 5.746 -8.196 1.00 97.00 101 VAL A N 1
ATOM 824 C CA . VAL A 1 101 ? 6.452 6.585 -9.183 1.00 97.00 101 VAL A CA 1
ATOM 825 C C . VAL A 1 101 ? 7.222 5.703 -10.152 1.00 97.00 101 VAL A C 1
ATOM 827 O O . VAL A 1 101 ? 8.117 4.967 -9.740 1.00 97.00 101 VAL A O 1
ATOM 830 N N . GLU A 1 102 ? 6.893 5.798 -11.434 1.00 94.81 102 GLU A N 1
ATOM 831 C CA . GLU A 1 102 ? 7.648 5.192 -12.530 1.00 94.81 102 GLU A CA 1
ATOM 832 C C . GLU A 1 102 ? 8.892 6.027 -12.862 1.00 94.81 102 GLU A C 1
ATOM 834 O O . GLU A 1 102 ? 8.846 7.261 -12.863 1.00 94.81 102 GLU A O 1
ATOM 839 N N . THR A 1 103 ? 9.999 5.348 -13.168 1.00 92.31 103 THR A N 1
ATOM 840 C CA . THR A 1 103 ? 11.282 5.966 -13.538 1.00 92.31 103 THR A CA 1
ATOM 841 C C . THR A 1 103 ? 11.889 5.396 -14.821 1.00 92.31 103 THR A C 1
ATOM 843 O O . THR A 1 103 ? 13.052 5.674 -15.107 1.00 92.31 103 THR A O 1
ATOM 846 N N . THR A 1 104 ? 11.163 4.564 -15.576 1.00 84.19 104 THR A N 1
ATOM 847 C CA . THR A 1 104 ? 11.688 3.921 -16.793 1.00 84.19 104 THR A CA 1
ATOM 848 C C . THR A 1 104 ? 12.058 4.945 -17.876 1.00 84.19 104 THR A C 1
ATOM 850 O O . THR A 1 104 ? 12.997 4.724 -18.641 1.00 84.19 104 THR A O 1
ATOM 853 N N . GLN A 1 105 ? 11.359 6.082 -17.938 1.00 76.88 105 GLN A N 1
ATOM 854 C CA . GLN A 1 105 ? 11.631 7.138 -18.914 1.00 76.88 105 GLN A CA 1
ATOM 855 C C . GLN A 1 105 ? 12.671 8.139 -18.400 1.00 76.88 105 GLN A C 1
ATOM 857 O O . GLN A 1 105 ? 12.525 8.750 -17.342 1.00 76.88 105 GLN A O 1
ATOM 862 N N . GLU A 1 106 ? 13.725 8.347 -19.186 1.00 71.62 106 GLU A N 1
ATOM 863 C CA . GLU A 1 106 ? 14.788 9.292 -18.856 1.00 71.62 106 GLU A CA 1
ATOM 864 C C . GLU A 1 106 ? 14.235 10.726 -18.764 1.00 71.62 106 GLU A C 1
ATOM 866 O O . GLU A 1 106 ? 13.647 11.251 -19.708 1.00 71.62 106 GLU A O 1
ATOM 871 N N . GLY A 1 107 ? 14.396 11.359 -17.598 1.00 65.62 107 GLY A N 1
ATOM 872 C CA . GLY A 1 107 ? 13.932 12.728 -17.349 1.00 65.62 107 GLY A CA 1
ATOM 873 C C . GLY A 1 107 ? 12.428 12.886 -17.087 1.00 65.62 107 GLY A C 1
ATOM 874 O O . GLY A 1 107 ? 11.991 14.011 -16.843 1.00 65.62 107 GLY A O 1
ATOM 875 N N . ALA A 1 108 ? 11.647 11.801 -17.082 1.00 65.81 108 ALA A N 1
ATOM 876 C CA . ALA A 1 108 ? 10.221 11.824 -16.769 1.00 65.81 108 ALA A CA 1
ATOM 877 C C . ALA A 1 108 ? 9.904 10.864 -15.615 1.00 65.81 108 ALA A C 1
ATOM 879 O O . ALA A 1 108 ? 10.118 9.660 -15.706 1.00 65.81 108 ALA A O 1
ATOM 880 N N . THR A 1 109 ? 9.366 11.409 -14.525 1.00 82.44 109 THR A N 1
ATOM 881 C CA . THR A 1 109 ? 8.775 10.622 -13.441 1.00 82.44 109 THR A CA 1
ATOM 882 C C . THR A 1 109 ? 7.267 10.816 -13.461 1.00 82.44 109 THR A C 1
ATOM 884 O O . THR A 1 109 ? 6.776 11.946 -13.483 1.00 82.44 109 THR A O 1
ATOM 887 N N . ALA A 1 110 ? 6.523 9.714 -13.484 1.00 92.12 110 ALA A N 1
ATOM 888 C CA . ALA A 1 110 ? 5.065 9.733 -13.490 1.00 92.12 110 ALA A CA 1
ATOM 889 C C . ALA A 1 110 ? 4.538 8.980 -12.271 1.00 92.12 110 ALA A C 1
ATOM 891 O O . ALA A 1 110 ? 5.009 7.888 -11.957 1.00 92.12 110 ALA A O 1
ATOM 892 N N . VAL A 1 111 ? 3.557 9.563 -11.580 1.00 96.50 111 VAL A N 1
ATOM 893 C CA . VAL A 1 111 ? 2.767 8.817 -10.597 1.00 96.50 111 VAL A CA 1
ATOM 894 C C . VAL A 1 111 ? 1.793 7.948 -11.377 1.00 96.50 111 VAL A C 1
ATOM 896 O O . VAL A 1 111 ? 0.923 8.470 -12.073 1.00 96.50 111 VAL A O 1
ATOM 899 N N . ILE A 1 112 ? 1.978 6.634 -11.301 1.00 96.38 112 ILE A N 1
ATOM 900 C CA . ILE A 1 112 ? 1.182 5.654 -12.056 1.00 96.38 112 ILE A CA 1
ATOM 901 C C . ILE A 1 112 ? 0.101 4.989 -11.206 1.00 96.38 112 ILE A C 1
ATOM 903 O O . ILE A 1 112 ? -0.829 4.395 -11.748 1.00 96.38 112 ILE A O 1
ATOM 907 N N . ASP A 1 113 ? 0.223 5.088 -9.885 1.00 97.50 113 ASP A N 1
ATOM 908 C CA . ASP A 1 113 ? -0.776 4.636 -8.930 1.00 97.50 113 ASP A CA 1
ATOM 909 C C . ASP A 1 113 ? -0.752 5.533 -7.695 1.00 97.50 113 ASP A C 1
ATOM 911 O O . ASP A 1 113 ? 0.321 5.924 -7.235 1.00 97.50 113 ASP A O 1
ATOM 915 N N . GLU A 1 114 ? -1.927 5.834 -7.155 1.00 97.25 114 GLU A N 1
ATOM 916 C CA . GLU A 1 114 ? -2.099 6.639 -5.950 1.00 97.25 114 GLU A CA 1
ATOM 917 C C . GLU A 1 114 ? -3.281 6.100 -5.140 1.00 97.25 114 GLU A C 1
ATOM 919 O O . GLU A 1 114 ? -4.365 5.837 -5.668 1.00 97.25 114 GLU A O 1
ATOM 924 N N . VAL A 1 115 ? -3.079 5.935 -3.834 1.00 95.75 115 VAL A N 1
ATOM 925 C CA . VAL A 1 115 ? -4.128 5.536 -2.896 1.00 95.75 115 VAL A CA 1
ATOM 926 C C . VAL A 1 115 ? -3.931 6.227 -1.554 1.00 95.75 115 VAL A C 1
ATOM 928 O O . VAL A 1 115 ? -2.805 6.450 -1.117 1.00 95.75 115 VAL A O 1
ATOM 931 N N . THR A 1 116 ? -5.029 6.525 -0.862 1.00 96.31 116 THR A N 1
ATOM 932 C CA . THR A 1 116 ? -4.989 6.957 0.538 1.00 96.31 116 THR A CA 1
ATOM 933 C C . THR A 1 116 ? -5.598 5.877 1.420 1.00 96.31 116 THR A C 1
ATOM 935 O O . THR A 1 116 ? -6.738 5.474 1.211 1.00 96.31 116 THR A O 1
ATOM 938 N N . VAL A 1 117 ? -4.832 5.409 2.402 1.00 94.88 117 VAL A N 1
ATOM 939 C CA . VAL A 1 117 ? -5.318 4.541 3.476 1.00 94.88 117 VAL A CA 1
ATOM 940 C C . VAL A 1 117 ? -5.763 5.431 4.626 1.00 94.88 117 VAL A C 1
ATOM 942 O O . VAL A 1 117 ? -4.986 6.250 5.127 1.00 94.88 117 VAL A O 1
ATOM 945 N N . VAL A 1 118 ? -7.022 5.275 5.028 1.00 94.25 118 VAL A N 1
ATOM 946 C CA . VAL A 1 118 ? -7.615 6.024 6.136 1.00 94.25 118 VAL A CA 1
ATOM 947 C C . VAL A 1 118 ? -7.887 5.069 7.287 1.00 94.25 118 VAL A C 1
ATOM 949 O O . VAL A 1 118 ? -8.612 4.091 7.119 1.00 94.25 118 VAL A O 1
ATOM 952 N N . ARG A 1 119 ? -7.336 5.355 8.465 1.00 91.12 119 ARG A N 1
ATOM 953 C CA . ARG A 1 119 ? -7.556 4.596 9.696 1.00 91.12 119 ARG A CA 1
ATOM 954 C C . ARG A 1 119 ? -7.934 5.545 10.824 1.00 91.12 119 ARG A C 1
ATOM 956 O O . ARG A 1 119 ? -7.107 6.301 11.307 1.00 91.12 119 ARG A O 1
ATOM 963 N N . GLU A 1 120 ? -9.195 5.523 11.239 1.00 91.00 120 GLU A N 1
ATOM 964 C CA . GLU A 1 120 ? -9.692 6.414 12.298 1.00 91.00 120 GLU A CA 1
ATOM 965 C C . GLU A 1 120 ? -9.255 5.955 13.699 1.00 91.00 120 GLU A C 1
ATOM 967 O O . GLU A 1 120 ? -9.014 6.795 14.566 1.00 91.00 120 GLU A O 1
ATOM 972 N N . SER A 1 121 ? -9.086 4.641 13.886 1.00 88.69 121 SER A N 1
ATOM 973 C CA . SER A 1 121 ? -8.662 4.018 15.143 1.00 88.69 121 SER A CA 1
ATOM 974 C C . SER A 1 121 ? -7.593 2.950 14.903 1.00 88.69 121 SER A C 1
ATOM 976 O O . SER A 1 121 ? -7.801 2.015 14.126 1.00 88.69 121 SER A O 1
ATOM 978 N N . HIS A 1 122 ? -6.458 3.053 15.597 1.00 89.25 122 HIS A N 1
ATOM 979 C CA . HIS A 1 122 ? -5.367 2.073 15.515 1.00 89.25 122 HIS A CA 1
ATOM 980 C C . HIS A 1 122 ? -5.404 1.081 16.675 1.00 89.25 122 HIS A C 1
ATOM 982 O O . HIS A 1 122 ? -5.905 1.381 17.758 1.00 89.25 122 HIS A O 1
ATOM 988 N N . GLY A 1 123 ? -4.793 -0.079 16.457 1.00 88.50 123 GLY A N 1
ATOM 989 C CA . GLY A 1 123 ? -4.612 -1.114 17.467 1.00 88.50 123 GLY A CA 1
ATOM 990 C C . GLY A 1 123 ? -5.139 -2.476 17.018 1.00 88.50 123 GLY A C 1
ATOM 991 O O . GLY A 1 123 ? -5.718 -2.590 15.934 1.00 88.50 123 GLY A O 1
ATOM 992 N N . PRO A 1 124 ? -4.942 -3.512 17.853 1.00 85.56 124 PRO A N 1
ATOM 993 C CA . PRO A 1 124 ? -5.400 -4.868 17.579 1.00 85.56 124 PRO A CA 1
ATOM 994 C C . PRO A 1 124 ? -6.881 -4.918 17.200 1.00 85.56 124 PRO A C 1
ATOM 996 O O . PRO A 1 124 ? -7.715 -4.322 17.882 1.00 85.56 124 PRO A O 1
ATOM 999 N N . TYR A 1 125 ? -7.227 -5.676 16.157 1.00 76.62 125 TYR A N 1
ATOM 1000 C CA . TYR A 1 125 ? -8.612 -5.773 15.674 1.00 76.62 125 TYR A CA 1
ATOM 1001 C C . TYR A 1 125 ? -9.582 -6.328 16.732 1.00 76.62 125 TYR A C 1
ATOM 1003 O O . TYR A 1 125 ? -10.769 -6.020 16.689 1.00 76.62 125 TYR A O 1
ATOM 1011 N N . GLU A 1 126 ? -9.086 -7.102 17.703 1.00 75.25 126 GLU A N 1
ATOM 1012 C CA . GLU A 1 126 ? -9.860 -7.602 18.851 1.00 75.25 126 GLU A CA 1
ATOM 1013 C C . GLU A 1 126 ? -10.308 -6.493 19.816 1.00 75.25 126 GLU A C 1
ATOM 1015 O O . GLU A 1 126 ? -11.314 -6.646 20.507 1.00 75.25 126 GLU A O 1
ATOM 1020 N N . LEU A 1 127 ? -9.567 -5.383 19.871 1.00 77.50 127 LEU A N 1
ATOM 1021 C CA . LEU A 1 127 ? -9.858 -4.240 20.741 1.00 77.50 127 LEU A CA 1
ATOM 1022 C C . LEU A 1 127 ? -10.721 -3.181 20.049 1.00 77.50 127 LEU A C 1
ATOM 1024 O O . LEU A 1 127 ? -11.238 -2.283 20.712 1.00 77.50 127 LEU A O 1
ATOM 1028 N N . LEU A 1 128 ? -10.877 -3.284 18.729 1.00 77.38 128 LEU A N 1
ATOM 1029 C CA . LEU A 1 128 ? -11.666 -2.358 17.932 1.00 77.38 128 LEU A CA 1
ATOM 1030 C C . LEU A 1 128 ? -13.115 -2.842 17.828 1.00 77.38 128 LEU A C 1
ATOM 1032 O O . LEU A 1 128 ? -13.409 -4.031 17.661 1.00 77.38 128 LEU A O 1
ATOM 1036 N N . LYS A 1 129 ? -14.056 -1.906 17.886 1.00 72.56 129 LYS A N 1
ATOM 1037 C CA . LYS A 1 129 ? -15.474 -2.178 17.698 1.00 72.56 129 LYS A CA 1
ATOM 1038 C C . LYS A 1 129 ? -15.718 -2.536 16.237 1.00 72.56 129 LYS A C 1
ATOM 1040 O O . LYS A 1 129 ? -15.601 -1.709 15.334 1.00 72.56 129 LYS A O 1
ATOM 1045 N N . LYS A 1 130 ? -16.140 -3.777 16.004 1.00 70.19 130 LYS A N 1
ATOM 1046 C CA . LYS A 1 130 ? -16.600 -4.209 14.684 1.00 70.19 130 LYS A CA 1
ATOM 1047 C C . LYS A 1 130 ? -17.844 -3.415 14.274 1.00 70.19 130 LYS A C 1
ATOM 1049 O O . LYS A 1 130 ? -18.799 -3.286 15.041 1.00 70.19 130 LYS A O 1
ATOM 1054 N N . THR A 1 131 ? -17.842 -2.911 13.051 1.00 69.31 131 THR A N 1
ATOM 1055 C CA . THR A 1 131 ? -18.955 -2.189 12.429 1.00 69.31 131 THR A CA 1
ATOM 1056 C C . THR A 1 131 ? -19.356 -2.872 11.124 1.00 69.31 131 THR A C 1
ATOM 1058 O O . THR A 1 131 ? -18.649 -3.747 10.625 1.00 69.31 131 THR A O 1
ATOM 1061 N N . GLU A 1 132 ? -20.473 -2.451 10.528 1.00 61.94 132 GLU A N 1
ATOM 1062 C CA . GLU A 1 132 ? -20.860 -2.879 9.172 1.00 61.94 132 GLU A CA 1
ATOM 1063 C C . GLU A 1 132 ? -19.837 -2.463 8.099 1.00 61.94 132 GLU A C 1
ATOM 1065 O O . GLU A 1 132 ? -19.860 -2.986 6.990 1.00 61.94 132 GLU A O 1
ATOM 1070 N N . ARG A 1 133 ? -18.937 -1.524 8.426 1.00 60.25 133 ARG A N 1
ATOM 1071 C CA . ARG A 1 133 ? -17.998 -0.882 7.498 1.00 60.25 133 ARG A CA 1
ATOM 1072 C C . ARG A 1 133 ? -16.523 -1.180 7.795 1.00 60.25 133 ARG A C 1
ATOM 1074 O O . ARG A 1 133 ? -15.667 -0.567 7.173 1.00 60.25 133 ARG A O 1
ATOM 1081 N N . GLY A 1 134 ? -16.222 -2.080 8.734 1.00 67.00 134 GLY A N 1
ATOM 1082 C CA . GLY A 1 134 ? -14.855 -2.366 9.186 1.00 67.00 134 GLY A CA 1
ATOM 1083 C C . GLY A 1 134 ? -14.734 -2.308 10.707 1.00 67.00 134 GLY A C 1
ATOM 1084 O O . GLY A 1 134 ? -15.586 -2.848 11.413 1.00 67.00 134 GLY A O 1
ATOM 1085 N N . TYR A 1 135 ? -13.702 -1.642 11.218 1.00 66.75 135 TYR A N 1
ATOM 1086 C CA . TYR A 1 135 ? -13.403 -1.551 12.651 1.00 66.75 135 TYR A CA 1
ATOM 1087 C C . TYR A 1 135 ? -13.188 -0.090 13.069 1.00 66.75 135 TYR A C 1
ATOM 1089 O O . TYR A 1 135 ? -12.530 0.655 12.342 1.00 66.75 135 TYR A O 1
ATOM 1097 N N . LEU A 1 136 ? -13.767 0.306 14.208 1.00 61.25 136 LEU A N 1
ATOM 1098 C CA . LEU A 1 136 ? -13.674 1.643 14.816 1.00 61.25 136 LEU A CA 1
ATOM 1099 C C . LEU A 1 136 ? -13.293 1.565 16.292 1.00 61.25 136 LEU A C 1
ATOM 1101 O O . LEU A 1 136 ? -13.668 0.569 16.943 1.00 61.25 136 LEU A O 1
#

Secondary structure (DSSP, 8-state):
--TTTHHHHHHTT-SEEEE-SSSSEEEEPSEETTEE--SSTT-TTBS-SS-EEEEE--S--TT---PPPSSPPTTEEEEE-S-EEEEEEE-SSSEEEEEEEE--STT--EEEEEEEEE-SS-S-TTTS-EETTEE-

pLDDT: mean 88.83, std 11.05, range [51.84, 98.56]

InterPro domains:
  IPR025733 Purple acid phosphatase, C-terminal domain [PF14008] (50-113)
  IPR029052 Metallo-dependent phosphatase-like [G3DSA:3.60.21.10] (1-123)
  IPR029052 Metallo-dependent phosphatase-like [SSF56300] (2-102)